Protein AF-A0A9P0VZK0-F1 (afdb_monomer_lite)

Organism: NCBI:txid45579

Structure (mmCIF, N/CA/C/O backbone):
data_AF-A0A9P0VZK0-F1
#
_entry.id   AF-A0A9P0VZK0-F1
#
loop_
_atom_site.group_PDB
_atom_site.id
_atom_site.type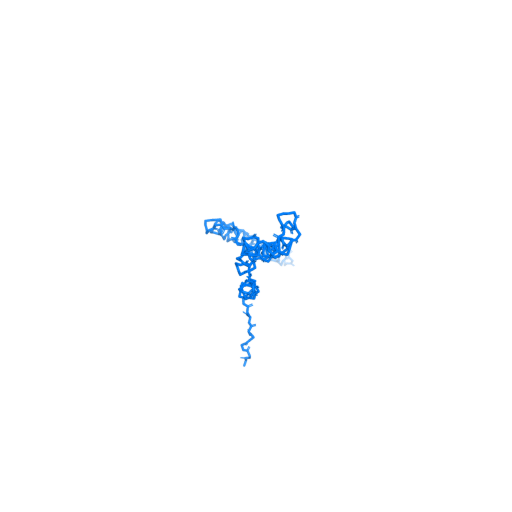_symbol
_atom_site.label_atom_id
_atom_site.label_alt_id
_atom_site.label_comp_id
_atom_site.label_asym_id
_atom_site.label_entity_id
_atom_site.label_seq_id
_atom_site.pdbx_PDB_ins_code
_atom_site.Cartn_x
_atom_site.Cartn_y
_atom_site.Cartn_z
_atom_site.occupancy
_atom_site.B_iso_or_equiv
_atom_site.auth_seq_id
_atom_site.auth_comp_id
_atom_site.auth_asym_id
_atom_site.auth_atom_id
_atom_site.pdbx_PDB_model_num
ATOM 1 N N . MET A 1 1 ? 5.976 -30.617 -16.252 1.00 39.31 1 MET A N 1
ATOM 2 C CA . MET A 1 1 ? 6.556 -29.297 -15.949 1.00 39.31 1 MET A CA 1
ATOM 3 C C . MET A 1 1 ? 5.623 -28.701 -14.932 1.00 39.31 1 MET A C 1
ATOM 5 O O . MET A 1 1 ? 4.494 -28.407 -15.293 1.00 39.31 1 MET A O 1
ATOM 9 N N . ASP A 1 2 ? 6.046 -28.714 -13.672 1.00 37.84 2 ASP A N 1
ATOM 10 C CA . ASP A 1 2 ? 5.246 -28.236 -12.552 1.00 37.84 2 ASP A CA 1
ATOM 11 C C . ASP A 1 2 ? 4.902 -26.764 -12.767 1.00 37.84 2 ASP A C 1
ATOM 13 O O . ASP A 1 2 ? 5.790 -25.923 -12.932 1.00 37.84 2 ASP A O 1
ATOM 17 N N . GLU A 1 3 ? 3.605 -26.471 -12.786 1.00 42.38 3 GLU A N 1
ATOM 18 C CA . GLU A 1 3 ? 3.086 -25.136 -12.535 1.00 42.38 3 GLU A CA 1
ATOM 19 C C . GLU A 1 3 ? 3.479 -24.796 -11.099 1.00 42.38 3 GLU A C 1
ATOM 21 O O . GLU A 1 3 ? 2.811 -25.164 -10.137 1.00 42.38 3 GLU A O 1
ATOM 26 N N . ALA A 1 4 ? 4.645 -24.172 -10.938 1.00 43.28 4 ALA A N 1
ATOM 27 C CA . ALA A 1 4 ? 4.990 -23.546 -9.682 1.00 43.28 4 ALA A CA 1
ATOM 28 C C . ALA A 1 4 ? 3.923 -22.480 -9.422 1.00 43.28 4 ALA A C 1
ATOM 30 O O . ALA A 1 4 ? 3.907 -21.453 -10.107 1.00 43.28 4 ALA A O 1
ATOM 31 N N . ASP A 1 5 ? 3.042 -22.767 -8.458 1.00 47.06 5 ASP A N 1
ATOM 32 C CA . ASP A 1 5 ? 2.137 -21.839 -7.784 1.00 47.06 5 ASP A CA 1
ATOM 33 C C . ASP A 1 5 ? 2.921 -20.586 -7.379 1.00 47.06 5 ASP A C 1
ATOM 35 O O . ASP A 1 5 ? 3.413 -20.425 -6.262 1.00 47.06 5 ASP A O 1
ATOM 39 N N . THR A 1 6 ? 3.071 -19.664 -8.320 1.00 49.31 6 THR A N 1
ATOM 40 C CA . THR A 1 6 ? 3.536 -18.314 -8.058 1.00 49.31 6 THR A CA 1
ATOM 41 C C . THR A 1 6 ? 2.298 -17.552 -7.632 1.00 49.31 6 THR A C 1
ATOM 43 O O . THR A 1 6 ? 1.724 -16.770 -8.387 1.00 49.31 6 THR A O 1
ATOM 46 N N . GLN A 1 7 ? 1.840 -17.832 -6.407 1.00 47.00 7 GLN A N 1
ATOM 47 C CA . GLN A 1 7 ? 0.872 -16.974 -5.741 1.00 47.00 7 GLN A CA 1
ATOM 48 C C . GLN A 1 7 ? 1.407 -15.546 -5.813 1.00 47.00 7 GLN A C 1
ATOM 50 O O . GLN A 1 7 ? 2.471 -15.231 -5.275 1.00 47.00 7 GLN A O 1
ATOM 55 N N . SER A 1 8 ? 0.688 -14.701 -6.553 1.00 57.19 8 SER A N 1
ATOM 56 C CA . SER A 1 8 ? 1.007 -13.286 -6.677 1.00 57.19 8 SER A CA 1
ATOM 57 C C . SER A 1 8 ? 1.178 -12.702 -5.268 1.00 57.19 8 SER A C 1
ATOM 59 O O . SER A 1 8 ? 0.350 -12.987 -4.401 1.00 57.19 8 SER A O 1
ATOM 61 N N . PRO A 1 9 ? 2.198 -11.867 -4.999 1.00 58.19 9 PRO A N 1
ATOM 62 C CA . PRO A 1 9 ? 2.400 -11.246 -3.683 1.00 58.19 9 PRO A CA 1
ATOM 63 C C . PRO A 1 9 ? 1.125 -10.591 -3.121 1.00 58.19 9 PRO A C 1
ATOM 65 O O . PRO A 1 9 ? 0.886 -10.588 -1.912 1.00 58.19 9 PRO A O 1
ATOM 68 N N . ILE A 1 10 ? 0.266 -10.118 -4.031 1.00 60.31 10 ILE A N 1
ATOM 69 C CA . ILE A 1 10 ? -1.035 -9.511 -3.757 1.00 60.31 10 ILE A CA 1
ATOM 70 C C . ILE A 1 10 ? -2.038 -10.527 -3.185 1.00 60.31 10 ILE A C 1
ATOM 72 O O . ILE A 1 10 ? -2.768 -10.184 -2.256 1.00 60.31 10 ILE A O 1
ATOM 76 N N . SER A 1 11 ? -2.080 -11.771 -3.682 1.00 60.75 11 SER A N 1
ATOM 77 C CA . SER A 1 11 ? -3.018 -12.788 -3.181 1.00 60.75 11 SER A CA 1
ATOM 78 C C . SER A 1 11 ? -2.669 -13.203 -1.751 1.00 60.75 11 SER A C 1
ATOM 80 O O . SER A 1 11 ? -3.536 -13.207 -0.884 1.00 60.75 11 SER A O 1
ATOM 82 N N . PHE A 1 12 ? -1.383 -13.407 -1.458 1.00 61.22 12 PHE A N 1
ATOM 83 C CA . PHE A 1 12 ? -0.920 -13.755 -0.110 1.00 61.22 12 PHE A CA 1
ATOM 84 C C . PHE A 1 12 ? -1.181 -12.651 0.931 1.00 61.22 12 PHE A C 1
ATOM 86 O O . PHE A 1 12 ? -1.524 -12.931 2.083 1.00 61.22 12 PHE A O 1
ATOM 93 N N . GLN A 1 13 ? -1.018 -11.380 0.551 1.00 64.56 13 GLN A N 1
ATOM 94 C CA . GLN A 1 13 ? -1.310 -10.248 1.437 1.00 64.56 13 GLN A CA 1
ATOM 95 C C . GLN A 1 13 ? -2.821 -10.020 1.595 1.00 64.56 13 GLN A C 1
ATOM 97 O O . GLN A 1 13 ? -3.268 -9.696 2.696 1.00 64.56 13 GLN A O 1
ATOM 102 N N . SER A 1 14 ? -3.613 -10.270 0.549 1.00 64.62 14 SER A N 1
ATOM 103 C CA . SER A 1 14 ? -5.081 -10.240 0.599 1.00 64.62 14 SER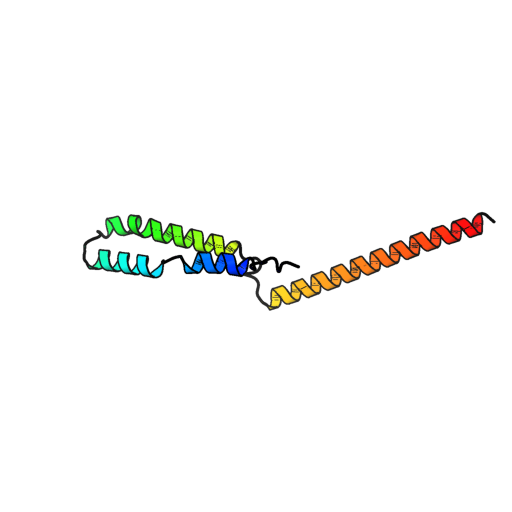 A CA 1
ATOM 104 C C . SER A 1 14 ? -5.646 -11.279 1.572 1.00 64.62 14 SER A C 1
ATOM 106 O O . SER A 1 14 ? -6.467 -10.933 2.422 1.00 64.62 14 SER A O 1
ATOM 108 N N . ASP A 1 15 ? -5.157 -12.519 1.531 1.00 69.56 15 ASP A N 1
ATOM 109 C CA . ASP A 1 15 ? -5.626 -13.590 2.423 1.00 69.56 15 ASP A CA 1
ATOM 110 C C . ASP A 1 15 ? -5.322 -13.277 3.897 1.00 69.56 15 ASP A C 1
ATOM 112 O O . ASP A 1 15 ? -6.131 -13.524 4.794 1.00 69.56 15 ASP A O 1
ATOM 116 N N . LYS A 1 16 ? -4.172 -12.653 4.175 1.00 68.19 16 LYS A N 1
ATOM 117 C CA . LYS A 1 16 ? -3.826 -12.191 5.528 1.00 68.19 16 LYS A CA 1
ATOM 118 C C . LYS A 1 16 ? -4.732 -11.067 6.024 1.00 68.19 16 LYS A C 1
ATOM 120 O O . LYS A 1 16 ? -5.043 -11.044 7.212 1.00 68.19 16 LYS A O 1
ATOM 125 N N . LEU A 1 17 ? -5.156 -10.166 5.139 1.00 67.56 17 LEU A N 1
ATOM 126 C CA . LEU A 1 17 ? -6.058 -9.061 5.470 1.00 67.56 17 LEU A CA 1
ATOM 127 C C . LEU A 1 17 ? -7.496 -9.538 5.703 1.00 67.56 17 LEU A C 1
ATOM 129 O O . LEU A 1 17 ? -8.148 -9.051 6.626 1.00 67.56 17 LEU A O 1
ATOM 133 N N . GLN A 1 18 ? -7.975 -10.514 4.924 1.00 68.25 18 GLN A N 1
ATOM 134 C CA . GLN A 1 18 ? -9.325 -11.079 5.069 1.00 68.25 18 GLN A CA 1
ATOM 135 C C . GLN A 1 18 ? -9.554 -11.742 6.434 1.00 68.25 18 GLN A C 1
ATOM 137 O O . GLN A 1 18 ? -10.671 -11.732 6.945 1.00 68.25 18 GLN A O 1
ATOM 142 N N . ASN A 1 19 ? -8.495 -12.263 7.055 1.00 70.00 19 ASN A N 1
ATOM 143 C CA . ASN A 1 19 ? -8.567 -12.918 8.361 1.00 70.00 19 ASN A CA 1
ATOM 144 C C . ASN A 1 19 ? -8.603 -11.943 9.555 1.00 70.00 19 ASN A C 1
ATOM 146 O O . ASN A 1 19 ? -8.735 -12.372 10.703 1.00 70.00 19 ASN A O 1
ATOM 150 N N . ILE A 1 20 ? -8.474 -10.630 9.331 1.00 72.50 20 ILE A N 1
ATOM 151 C CA . ILE A 1 20 ? -8.462 -9.649 10.420 1.00 72.50 20 ILE A CA 1
ATOM 152 C C . ILE A 1 20 ? -9.903 -9.230 10.744 1.00 72.50 20 ILE A C 1
ATOM 154 O O . ILE A 1 20 ? -10.471 -8.338 10.119 1.00 72.50 20 ILE A O 1
ATOM 158 N N . GLU A 1 21 ? -10.491 -9.846 11.775 1.00 79.88 21 GLU A N 1
ATOM 159 C CA . GLU A 1 21 ? -11.849 -9.543 12.270 1.00 79.88 21 GLU A CA 1
ATOM 160 C C . GLU A 1 21 ? -11.942 -8.201 13.039 1.00 79.88 21 GLU A C 1
ATOM 162 O O . GLU A 1 21 ? -12.357 -8.146 14.198 1.00 79.88 21 GLU A O 1
ATOM 167 N N . LEU A 1 22 ? -11.564 -7.087 12.408 1.00 84.19 22 LEU A N 1
ATOM 168 C CA . LEU A 1 22 ? -11.556 -5.764 13.048 1.00 84.19 22 LEU A CA 1
ATOM 169 C C . LEU A 1 22 ? -12.969 -5.279 13.419 1.00 84.19 22 LEU A C 1
ATOM 171 O O . LEU A 1 22 ? -13.195 -4.746 14.504 1.00 84.19 22 LEU A O 1
ATOM 175 N N . LEU A 1 23 ? -13.926 -5.471 12.506 1.00 82.50 23 LEU A N 1
ATOM 176 C CA . LEU A 1 23 ? -15.310 -5.016 12.667 1.00 82.50 23 LEU A CA 1
ATOM 177 C C . LEU A 1 23 ? -16.010 -5.712 13.834 1.00 82.50 23 LEU A C 1
ATOM 179 O O . LEU A 1 23 ? -16.695 -5.055 14.615 1.00 82.50 23 LEU A O 1
ATOM 183 N N . ARG A 1 24 ? -15.816 -7.028 13.976 1.00 84.62 24 ARG A N 1
ATOM 184 C CA . ARG A 1 24 ? -16.418 -7.798 15.070 1.00 84.62 24 ARG A CA 1
ATOM 185 C C . ARG A 1 24 ? -15.857 -7.362 16.421 1.00 84.62 24 ARG A C 1
ATOM 187 O O . ARG A 1 24 ? -16.630 -7.158 17.350 1.00 84.62 24 ARG A O 1
ATOM 194 N N . GLU A 1 25 ? -14.545 -7.170 16.535 1.00 85.94 25 GLU A N 1
ATOM 195 C CA . GLU A 1 25 ? -13.940 -6.669 17.775 1.00 85.94 25 GLU A CA 1
ATOM 196 C C . GLU A 1 25 ? -14.406 -5.261 18.137 1.00 85.94 25 GLU A C 1
ATOM 198 O O . GLU A 1 25 ? -14.688 -5.001 19.305 1.00 85.94 25 GLU A O 1
ATOM 203 N N . LEU A 1 26 ? -14.537 -4.370 17.152 1.00 87.00 26 LEU A N 1
ATOM 204 C CA . LEU A 1 26 ? -15.056 -3.026 17.387 1.00 87.00 26 LEU A CA 1
ATOM 205 C C . LEU A 1 26 ? -16.512 -3.064 17.871 1.00 87.00 26 LEU A C 1
ATOM 207 O O . LEU A 1 26 ? -16.856 -2.377 18.831 1.00 87.00 26 LEU A O 1
ATOM 211 N N . LEU A 1 27 ? -17.354 -3.889 17.243 1.00 86.19 27 LEU A N 1
ATOM 212 C CA . LEU A 1 27 ? -18.750 -4.077 17.648 1.00 86.19 27 LEU A CA 1
ATOM 213 C C . LEU A 1 27 ? -18.858 -4.663 19.056 1.00 86.19 27 LEU A C 1
ATOM 215 O O . LEU A 1 27 ? -19.643 -4.162 19.857 1.00 86.19 27 LEU A O 1
ATOM 219 N N . ASN A 1 28 ? -18.041 -5.665 19.382 1.00 88.19 28 ASN A N 1
ATOM 220 C CA . ASN A 1 28 ? -18.000 -6.254 20.719 1.00 88.19 28 ASN A CA 1
ATOM 221 C C . ASN A 1 28 ? -17.548 -5.233 21.769 1.00 88.19 28 ASN A C 1
ATOM 223 O O . ASN A 1 28 ? -18.134 -5.165 22.845 1.00 88.19 28 ASN A O 1
ATOM 227 N N . LEU A 1 29 ? -16.548 -4.407 21.453 1.00 88.44 29 LEU A N 1
ATOM 228 C CA . LEU A 1 29 ? -16.073 -3.360 22.354 1.00 88.44 29 LEU A CA 1
ATOM 229 C C . LEU A 1 29 ? -17.151 -2.29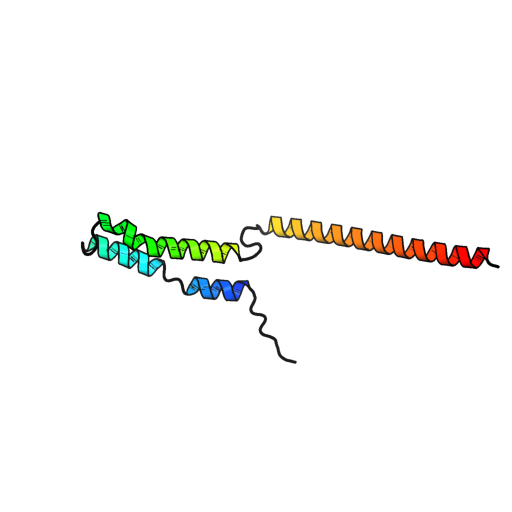8 22.614 1.00 88.44 29 LEU A C 1
ATOM 231 O O . LEU A 1 29 ? -17.349 -1.894 23.759 1.00 88.44 29 LEU A O 1
ATOM 235 N N . LEU A 1 30 ? -17.858 -1.862 21.569 1.00 88.00 30 LEU A N 1
ATOM 236 C CA . LEU A 1 30 ? -18.966 -0.912 21.691 1.00 88.00 30 LEU A CA 1
ATOM 237 C C . LEU A 1 30 ? -20.139 -1.509 22.473 1.00 88.00 30 LEU A C 1
ATOM 239 O O . LEU A 1 30 ? -20.707 -0.830 23.326 1.00 88.00 30 LEU A O 1
ATOM 243 N N . HIS A 1 31 ? -20.465 -2.777 22.225 1.00 89.69 31 HIS A N 1
ATOM 244 C CA . HIS A 1 31 ? -21.506 -3.489 22.955 1.00 89.69 31 HIS A CA 1
ATOM 245 C C . HIS A 1 31 ? -21.155 -3.631 24.442 1.00 89.69 31 HIS A C 1
ATOM 247 O O . HIS A 1 31 ? -21.981 -3.304 25.288 1.00 89.69 31 HIS A O 1
ATOM 253 N N . ASP A 1 32 ? -19.929 -4.047 24.774 1.00 87.75 32 ASP A N 1
ATOM 254 C CA . ASP A 1 32 ? -19.475 -4.203 26.163 1.00 87.75 32 ASP A CA 1
ATOM 255 C C . ASP A 1 32 ? -19.404 -2.854 26.906 1.00 87.75 32 ASP A C 1
ATOM 257 O O . ASP A 1 32 ? -19.630 -2.799 28.119 1.00 87.75 32 ASP A O 1
ATOM 261 N N . LEU A 1 33 ? -19.135 -1.756 26.190 1.00 87.44 33 LEU A N 1
ATOM 262 C CA . LEU A 1 33 ? -19.223 -0.399 26.732 1.00 87.44 33 LEU A CA 1
ATOM 263 C C . LEU A 1 33 ? -20.685 0.009 26.984 1.00 87.44 33 LEU A C 1
ATOM 265 O O . LEU A 1 33 ? -21.009 0.530 28.050 1.00 87.44 33 LEU A O 1
ATOM 269 N N . GLN A 1 34 ? -21.578 -0.257 26.026 1.00 88.31 34 GLN A N 1
ATOM 270 C CA . GLN A 1 34 ? -23.006 0.053 26.134 1.00 88.31 34 GLN A CA 1
ATOM 271 C C . GLN A 1 34 ? -23.692 -0.772 27.232 1.00 88.31 34 GLN A C 1
ATOM 273 O O . GLN A 1 34 ? -24.558 -0.258 27.938 1.00 88.31 34 GLN A O 1
ATOM 278 N N . SER A 1 35 ? -23.298 -2.034 27.406 1.00 88.88 35 SER A N 1
ATOM 279 C CA . SER A 1 35 ? -23.834 -2.927 28.435 1.00 88.88 35 SER A CA 1
ATOM 280 C C . SER A 1 35 ? -23.234 -2.676 29.825 1.00 88.88 35 SER A C 1
ATOM 282 O O . SER A 1 35 ? -23.569 -3.396 30.763 1.00 88.88 35 SER A O 1
ATOM 284 N N . GLY A 1 36 ? -22.316 -1.709 29.964 1.00 83.94 36 GLY A N 1
ATOM 285 C CA . GLY A 1 36 ? -21.642 -1.377 31.224 1.00 83.94 36 GLY A CA 1
ATOM 286 C C . GLY A 1 36 ? -20.656 -2.440 31.719 1.00 83.94 36 GLY A C 1
ATOM 287 O O . GLY A 1 36 ? -20.208 -2.372 32.861 1.00 83.94 36 GLY A O 1
ATOM 288 N N . LYS A 1 37 ? -20.318 -3.424 30.877 1.00 84.06 37 LYS A N 1
ATOM 289 C CA . LYS A 1 37 ? -19.362 -4.492 31.196 1.00 84.06 37 LYS A CA 1
ATOM 290 C C . LYS A 1 37 ? -17.928 -3.962 31.193 1.00 84.06 37 LYS A C 1
ATOM 292 O O . LYS A 1 37 ? -17.128 -4.375 32.025 1.00 84.06 37 LYS A O 1
ATOM 297 N N . ASN A 1 38 ? -17.643 -3.010 30.306 1.00 81.19 38 ASN A N 1
ATOM 298 C CA . ASN A 1 38 ? -16.415 -2.228 30.317 1.00 81.19 38 ASN A CA 1
ATOM 299 C C . ASN A 1 38 ? -16.696 -0.809 30.811 1.00 81.19 38 ASN A C 1
ATOM 301 O O . ASN A 1 38 ? -17.628 -0.141 30.364 1.00 81.19 38 ASN A O 1
ATOM 305 N N . SER A 1 39 ? -15.844 -0.326 31.710 1.00 81.62 39 SER A N 1
ATOM 306 C CA . SER A 1 39 ? -15.824 1.080 32.098 1.00 81.62 39 SER A CA 1
ATOM 307 C C . SER A 1 39 ? -15.291 1.934 30.950 1.00 81.62 39 SER A C 1
ATOM 309 O O . SER A 1 39 ? -14.366 1.539 30.240 1.00 81.62 39 SER A O 1
ATOM 311 N N . VAL A 1 40 ? -15.793 3.164 30.831 1.00 80.12 40 VAL A N 1
ATOM 312 C CA . VAL A 1 40 ? -15.248 4.177 29.910 1.00 80.12 40 VAL A CA 1
ATOM 313 C C . VAL A 1 40 ? -13.748 4.397 30.147 1.00 80.12 40 VAL A C 1
ATOM 315 O O . VAL A 1 40 ? -13.007 4.660 29.205 1.00 80.12 40 VAL A O 1
ATOM 318 N N . LYS A 1 41 ? -13.279 4.228 31.391 1.00 82.81 41 LYS A N 1
ATOM 319 C CA . LYS A 1 41 ? -11.854 4.343 31.743 1.00 82.81 41 LYS A CA 1
ATOM 320 C C . LYS A 1 41 ? -10.997 3.216 31.161 1.00 82.81 41 LYS A C 1
ATOM 322 O O . LYS A 1 41 ? -9.833 3.446 30.864 1.00 82.81 41 LYS A O 1
ATOM 327 N N . ASP A 1 42 ? -11.578 2.035 30.963 1.00 81.00 42 ASP A N 1
ATOM 328 C CA . ASP A 1 42 ? -10.881 0.855 30.440 1.00 81.00 42 ASP A CA 1
ATOM 329 C C . ASP A 1 42 ? -11.036 0.707 28.923 1.00 81.00 42 ASP A C 1
ATOM 331 O O . ASP A 1 42 ? -10.424 -0.174 28.317 1.00 81.00 42 ASP A O 1
ATOM 335 N N . PHE A 1 43 ? -11.831 1.570 28.284 1.00 84.44 43 PHE A N 1
ATOM 336 C CA . PHE A 1 43 ? -12.055 1.542 26.842 1.00 84.44 43 PHE A CA 1
ATOM 337 C C . PHE A 1 43 ? -10.743 1.639 26.055 1.00 84.44 43 PHE A C 1
ATOM 339 O O . PHE A 1 43 ? -10.538 0.877 25.114 1.00 84.44 43 PHE A O 1
ATOM 346 N N . ASP A 1 44 ? -9.832 2.528 26.463 1.00 83.44 44 ASP A N 1
ATOM 347 C CA . ASP A 1 44 ? -8.566 2.741 25.752 1.00 83.44 44 ASP A CA 1
ATOM 348 C C . ASP A 1 44 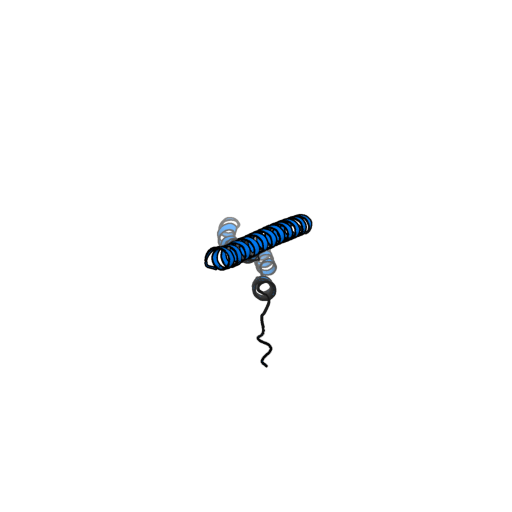? -7.654 1.498 25.803 1.00 83.44 44 ASP A C 1
ATOM 350 O O . ASP A 1 44 ? -7.020 1.146 24.801 1.00 83.44 44 ASP A O 1
ATOM 354 N N . ASN A 1 45 ? -7.678 0.764 26.924 1.00 84.62 45 ASN A N 1
ATOM 355 C CA . ASN A 1 45 ? -6.954 -0.500 27.087 1.00 84.62 45 ASN A CA 1
ATOM 356 C C . ASN A 1 45 ? -7.481 -1.566 26.117 1.00 84.62 45 ASN A C 1
ATOM 358 O O . ASN A 1 45 ? -6.707 -2.206 25.403 1.00 84.62 45 ASN A O 1
ATOM 362 N N . HIS A 1 46 ? -8.804 -1.713 26.026 1.00 81.31 46 HIS A N 1
ATOM 363 C CA . HIS A 1 46 ? -9.433 -2.687 25.132 1.00 81.31 46 HIS A CA 1
ATOM 364 C C . HIS A 1 46 ? -9.335 -2.278 23.650 1.00 81.31 46 HIS A C 1
ATOM 366 O O . HIS A 1 46 ? -9.181 -3.131 22.774 1.00 81.31 46 HIS A O 1
ATOM 372 N N . ALA A 1 47 ? -9.316 -0.975 23.356 1.00 87.19 47 ALA A N 1
ATOM 373 C CA . ALA A 1 47 ? -9.048 -0.439 22.021 1.00 87.19 47 ALA A CA 1
ATOM 374 C C . ALA A 1 47 ? -7.579 -0.619 21.581 1.00 87.19 47 ALA A C 1
ATOM 376 O O . ALA A 1 47 ? -7.266 -0.481 20.395 1.00 87.19 47 ALA A O 1
ATOM 377 N N . GLY A 1 48 ? -6.664 -0.946 22.503 1.00 87.62 48 GLY A N 1
ATOM 378 C CA . GLY A 1 48 ? -5.258 -1.233 22.206 1.00 87.62 48 GLY A CA 1
ATOM 379 C C . GLY A 1 48 ? -5.075 -2.365 21.189 1.00 87.62 48 GLY A C 1
ATOM 380 O O . GLY A 1 48 ? -4.325 -2.204 20.226 1.00 87.62 48 GLY A O 1
ATOM 381 N N . SER A 1 49 ? -5.825 -3.464 21.336 1.00 85.62 49 SER A N 1
ATOM 382 C CA . SER A 1 49 ? -5.812 -4.595 20.387 1.00 85.62 49 SER A CA 1
ATOM 383 C C . SER A 1 49 ? -6.228 -4.161 18.974 1.00 85.62 49 SER A C 1
ATOM 385 O O . SER A 1 49 ? -5.550 -4.459 17.988 1.00 85.62 49 SER A O 1
ATOM 387 N N . ILE A 1 50 ? -7.295 -3.362 18.879 1.00 88.62 50 ILE A N 1
ATOM 388 C CA . ILE A 1 50 ? -7.816 -2.829 17.611 1.00 88.62 50 ILE A CA 1
ATOM 389 C C . ILE A 1 50 ? -6.772 -1.922 16.944 1.00 88.62 50 ILE A C 1
ATOM 391 O O . ILE A 1 50 ? -6.522 -2.038 15.742 1.00 88.62 50 ILE A O 1
ATOM 395 N N . ARG A 1 51 ? -6.105 -1.052 17.717 1.00 89.88 51 ARG A N 1
ATOM 396 C CA . ARG A 1 51 ? -5.009 -0.197 17.221 1.00 89.88 51 ARG A CA 1
ATOM 397 C C . ARG A 1 51 ? -3.826 -1.013 16.704 1.00 89.88 51 ARG A C 1
ATOM 399 O O . ARG A 1 51 ? -3.265 -0.667 15.660 1.00 89.88 51 ARG A O 1
ATOM 406 N N . LEU A 1 52 ? -3.462 -2.091 17.398 1.00 89.12 52 LEU A N 1
ATOM 407 C CA . LEU A 1 52 ? -2.395 -2.990 16.964 1.00 89.12 52 LEU A CA 1
ATOM 408 C C . LEU A 1 52 ? -2.744 -3.626 15.612 1.00 89.12 52 LEU A C 1
ATOM 410 O O . LEU A 1 52 ? -1.963 -3.517 14.670 1.00 89.12 52 LEU A O 1
ATOM 414 N N . LYS A 1 53 ? -3.952 -4.184 15.478 1.00 86.69 53 LYS A N 1
ATOM 415 C CA . LYS A 1 53 ? -4.431 -4.787 14.224 1.00 86.69 53 LYS A CA 1
ATOM 416 C C . LYS A 1 53 ? -4.499 -3.785 13.075 1.00 86.69 53 LYS A C 1
ATOM 418 O O . LYS A 1 53 ? -4.060 -4.101 11.974 1.00 86.69 53 LYS A O 1
ATOM 423 N N . LEU A 1 54 ? -4.970 -2.562 13.325 1.00 88.19 54 LEU A N 1
ATOM 424 C CA . LEU A 1 54 ? -4.944 -1.478 12.335 1.00 88.19 54 LEU A CA 1
ATOM 425 C C . LEU A 1 54 ? -3.520 -1.141 11.883 1.00 88.19 54 LEU A C 1
ATOM 427 O O . LEU A 1 54 ? -3.288 -0.895 10.700 1.00 88.19 54 LEU A O 1
ATOM 431 N N . SER A 1 55 ? -2.566 -1.138 12.811 1.00 88.62 55 SER A N 1
ATOM 432 C CA . SER A 1 55 ? -1.155 -0.898 12.495 1.00 88.62 55 SER A CA 1
ATOM 433 C C . SER A 1 55 ? -0.577 -2.037 11.653 1.00 88.62 55 SER A C 1
ATOM 435 O O . SER A 1 55 ? 0.117 -1.779 10.671 1.00 88.62 55 SER A O 1
ATOM 437 N N . THR A 1 56 ? -0.929 -3.288 11.965 1.00 87.06 56 THR A N 1
ATOM 438 C CA . THR A 1 56 ? -0.566 -4.463 11.161 1.00 87.06 56 THR A CA 1
ATOM 439 C C . THR A 1 56 ? -1.166 -4.406 9.756 1.00 87.06 56 THR A C 1
ATOM 441 O O . THR A 1 56 ? -0.438 -4.641 8.796 1.00 87.06 56 THR A O 1
ATOM 444 N N . ILE A 1 57 ? -2.444 -4.031 9.612 1.00 86.12 57 ILE A N 1
ATOM 445 C CA . ILE A 1 57 ? -3.094 -3.835 8.304 1.00 86.12 57 ILE A CA 1
ATOM 446 C C . ILE A 1 57 ? -2.342 -2.783 7.491 1.00 86.12 57 ILE A C 1
ATOM 448 O O . ILE A 1 57 ? -1.985 -3.032 6.343 1.00 86.12 57 ILE A O 1
ATOM 452 N N . LYS A 1 58 ? -2.061 -1.615 8.083 1.00 85.00 58 LYS A N 1
ATOM 453 C CA . LYS A 1 58 ? -1.316 -0.546 7.401 1.00 85.00 58 LYS A CA 1
ATOM 454 C C . LYS A 1 58 ? 0.059 -1.019 6.941 1.00 85.00 58 LYS A C 1
ATOM 456 O O . LYS A 1 58 ? 0.451 -0.722 5.817 1.00 85.00 58 LYS A O 1
ATOM 461 N N . LEU A 1 59 ? 0.766 -1.772 7.783 1.00 85.88 59 LEU A N 1
ATOM 462 C CA . LEU A 1 59 ? 2.064 -2.340 7.432 1.00 85.88 59 LEU A CA 1
ATOM 463 C C . LEU A 1 59 ? 1.945 -3.334 6.268 1.00 85.88 59 LEU A C 1
ATOM 465 O O . LEU A 1 59 ? 2.704 -3.233 5.311 1.00 85.88 59 LEU A O 1
ATOM 469 N N . GLN A 1 60 ? 0.979 -4.252 6.311 1.00 83.69 60 GLN A N 1
ATOM 470 C CA . GLN A 1 60 ? 0.749 -5.223 5.235 1.00 83.69 60 GLN A CA 1
ATOM 471 C C . GLN A 1 60 ? 0.376 -4.542 3.916 1.00 83.69 60 GLN A C 1
ATOM 473 O O . GLN A 1 60 ? 0.936 -4.883 2.880 1.00 83.69 60 GLN A O 1
ATOM 478 N N . LEU A 1 61 ? -0.498 -3.533 3.956 1.00 81.88 61 LEU A N 1
ATOM 479 C CA . LEU A 1 61 ? -0.844 -2.739 2.779 1.00 81.88 61 LEU A CA 1
ATOM 480 C C . LEU A 1 61 ? 0.378 -1.998 2.229 1.00 81.88 61 LEU A C 1
ATOM 482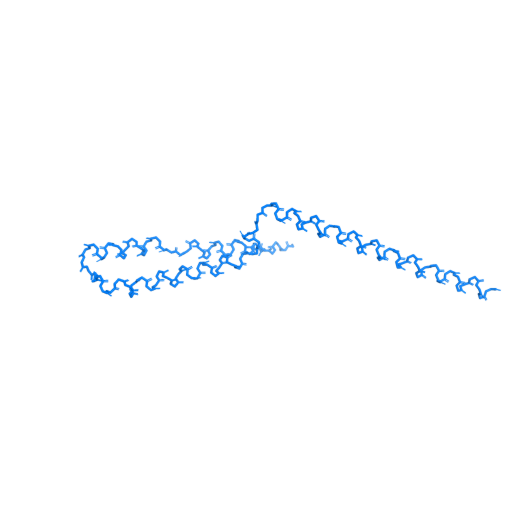 O O . LEU A 1 61 ? 0.574 -1.976 1.024 1.00 81.88 61 LEU A O 1
ATOM 486 N N . SER A 1 62 ? 1.242 -1.451 3.090 1.00 81.12 62 SER A N 1
ATOM 487 C CA . SER A 1 62 ? 2.458 -0.750 2.646 1.00 81.12 62 SER A CA 1
ATOM 488 C C . SER A 1 62 ? 3.474 -1.647 1.930 1.00 81.12 62 SER A C 1
ATOM 490 O O . SER A 1 62 ? 4.306 -1.146 1.181 1.00 81.12 62 SER A O 1
ATOM 492 N N . GLN A 1 63 ? 3.405 -2.963 2.151 1.00 81.38 63 GLN A N 1
ATOM 493 C CA . GLN A 1 63 ? 4.247 -3.946 1.471 1.00 81.38 63 GLN A CA 1
ATOM 494 C C . GLN A 1 63 ? 3.701 -4.346 0.094 1.00 81.38 63 GLN A C 1
ATOM 496 O O . GLN A 1 63 ? 4.404 -5.034 -0.644 1.00 81.38 63 GLN A O 1
ATOM 501 N N . ILE A 1 64 ? 2.469 -3.954 -0.252 1.00 81.31 64 ILE A N 1
ATOM 502 C CA . ILE A 1 64 ? 1.938 -4.139 -1.602 1.00 81.31 64 ILE A CA 1
ATOM 503 C C . ILE A 1 64 ? 2.591 -3.080 -2.483 1.00 81.31 64 ILE A C 1
ATOM 505 O O . ILE A 1 64 ? 2.297 -1.883 -2.391 1.00 81.31 64 ILE A O 1
ATOM 509 N N . GLU A 1 65 ? 3.500 -3.531 -3.341 1.00 76.19 65 GLU A N 1
ATOM 510 C CA . GLU A 1 65 ? 4.191 -2.658 -4.277 1.00 76.19 65 GLU A CA 1
ATOM 511 C C . GLU A 1 65 ? 3.172 -1.906 -5.142 1.00 76.19 65 GLU A C 1
ATOM 513 O O . GLU A 1 65 ? 2.190 -2.468 -5.637 1.00 76.19 65 GLU A O 1
ATOM 518 N N . ASN A 1 66 ? 3.396 -0.604 -5.302 1.00 74.94 66 ASN A N 1
ATOM 519 C CA . ASN A 1 66 ? 2.571 0.267 -6.132 1.00 74.94 66 ASN A CA 1
ATOM 520 C C . ASN A 1 66 ? 1.101 0.406 -5.687 1.00 74.94 66 ASN A C 1
ATOM 522 O O . ASN A 1 66 ? 0.294 0.907 -6.471 1.00 74.94 66 ASN A O 1
ATOM 526 N N . ILE A 1 67 ? 0.724 0.022 -4.458 1.00 77.56 67 ILE A N 1
ATOM 527 C CA . ILE A 1 67 ? -0.664 0.173 -3.966 1.00 77.56 67 ILE A CA 1
ATOM 528 C C . ILE A 1 67 ? -1.130 1.632 -3.906 1.00 77.56 67 I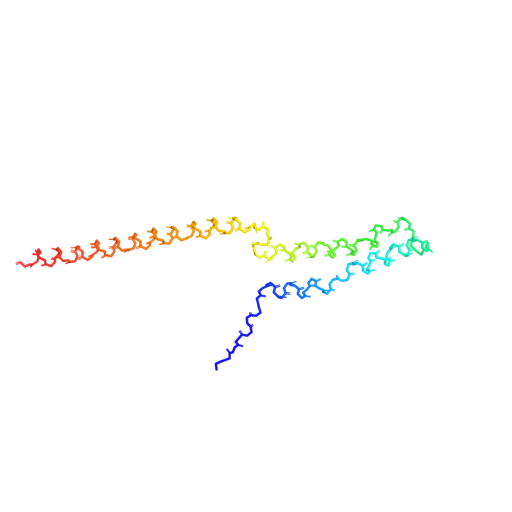LE A C 1
ATOM 530 O O . ILE A 1 67 ? -2.310 1.921 -4.076 1.00 77.56 67 ILE A O 1
ATOM 534 N N . ASN A 1 68 ? -0.188 2.550 -3.691 1.00 77.12 68 ASN A N 1
ATOM 535 C CA . ASN A 1 68 ? -0.450 3.985 -3.603 1.00 77.12 68 ASN A CA 1
ATOM 536 C C . ASN A 1 68 ? -0.231 4.711 -4.937 1.00 77.12 68 ASN A C 1
ATOM 538 O O . ASN A 1 68 ? -0.390 5.929 -4.991 1.00 77.12 68 ASN A O 1
ATOM 542 N N . GLN A 1 69 ? 0.178 4.001 -5.992 1.00 81.50 69 GLN A N 1
ATOM 543 C CA . GLN A 1 69 ? 0.377 4.612 -7.300 1.00 81.50 69 GLN A CA 1
ATOM 544 C C . GLN A 1 69 ? -0.943 4.651 -8.071 1.00 81.50 69 GLN A C 1
ATOM 546 O O . GLN A 1 69 ? -1.640 3.638 -8.175 1.00 81.50 69 GLN A O 1
ATOM 551 N N . SER A 1 70 ? -1.267 5.805 -8.654 1.00 86.62 70 SER A N 1
ATOM 552 C CA . SER A 1 70 ? -2.374 5.900 -9.607 1.00 86.62 70 SER A CA 1
ATOM 553 C C . SER A 1 70 ? -2.031 5.190 -10.922 1.00 86.62 70 SER A C 1
ATOM 555 O O . SER A 1 70 ? -0.863 4.952 -11.241 1.00 86.62 70 SER A O 1
ATOM 557 N N . LEU A 1 71 ? -3.057 4.875 -11.719 1.00 85.81 71 LEU A N 1
ATOM 558 C CA . LEU A 1 71 ? -2.863 4.294 -13.051 1.00 85.81 71 LEU A CA 1
ATOM 559 C C . LEU A 1 71 ? -1.997 5.207 -13.936 1.00 85.81 71 LEU A C 1
ATOM 561 O O . LEU A 1 71 ? -1.050 4.745 -14.563 1.00 85.81 71 LEU A O 1
ATOM 565 N N . GLU A 1 72 ? -2.261 6.514 -13.902 1.00 89.94 72 GLU A N 1
ATOM 566 C CA . GLU A 1 72 ? -1.509 7.530 -14.649 1.00 89.94 72 GLU A CA 1
ATOM 567 C C . GLU A 1 72 ? -0.025 7.567 -14.252 1.00 89.94 72 GLU A C 1
ATOM 569 O O . GLU A 1 72 ? 0.853 7.675 -15.109 1.00 89.94 72 GLU A O 1
ATOM 574 N N . GLN A 1 73 ? 0.275 7.444 -12.954 1.00 87.88 73 GLN A N 1
ATOM 575 C CA . GLN A 1 73 ? 1.654 7.392 -12.460 1.00 87.88 73 GLN A CA 1
ATOM 576 C C . GLN A 1 73 ? 2.385 6.151 -12.979 1.00 87.88 73 GLN A C 1
ATOM 578 O O . GLN A 1 73 ? 3.534 6.260 -13.410 1.00 87.88 73 GLN A O 1
ATOM 583 N N . ARG A 1 74 ? 1.706 4.997 -13.009 1.00 87.06 74 ARG A N 1
ATOM 584 C CA . ARG A 1 74 ? 2.264 3.762 -13.578 1.00 87.06 74 ARG A CA 1
ATOM 585 C C . ARG A 1 74 ? 2.514 3.887 -15.074 1.00 87.06 74 ARG A C 1
ATOM 587 O O . ARG A 1 74 ? 3.576 3.495 -15.543 1.00 87.06 74 ARG A O 1
ATOM 594 N N . GLU A 1 75 ? 1.577 4.457 -15.826 1.00 91.88 75 GLU A N 1
ATOM 595 C CA . GLU A 1 75 ? 1.754 4.680 -17.265 1.00 91.88 75 GLU A CA 1
ATOM 596 C C . GLU A 1 75 ? 2.946 5.596 -17.564 1.00 91.88 75 GLU A C 1
ATOM 598 O O . GLU A 1 75 ? 3.721 5.336 -18.489 1.00 91.88 75 GLU A O 1
ATOM 603 N N . LEU A 1 76 ? 3.121 6.657 -16.772 1.00 93.25 76 LEU A N 1
ATOM 604 C CA . LEU A 1 76 ? 4.267 7.553 -16.895 1.00 93.25 76 LEU A CA 1
ATOM 605 C C . LEU A 1 76 ? 5.586 6.826 -16.596 1.00 93.25 76 LEU A C 1
ATOM 607 O O . LEU A 1 76 ? 6.576 7.017 -17.306 1.00 93.25 76 LEU A O 1
ATOM 611 N N . GLU A 1 77 ? 5.601 5.987 -15.562 1.00 91.25 77 GLU A N 1
ATOM 612 C CA . GLU A 1 77 ? 6.769 5.196 -15.184 1.00 91.25 77 GLU A CA 1
ATOM 613 C C . GLU A 1 77 ? 7.138 4.167 -16.261 1.00 91.25 77 GLU A C 1
ATOM 615 O O . GLU A 1 77 ? 8.307 4.083 -16.644 1.00 91.25 77 GLU A O 1
ATOM 620 N N . ILE A 1 78 ? 6.146 3.476 -16.833 1.00 93.81 78 ILE A N 1
ATOM 621 C CA . ILE A 1 78 ? 6.335 2.559 -17.966 1.00 93.81 78 ILE A CA 1
ATOM 622 C C . ILE A 1 78 ? 6.977 3.296 -19.142 1.00 93.81 78 ILE A C 1
ATOM 624 O O . ILE A 1 78 ? 8.037 2.882 -19.611 1.00 93.81 78 ILE A O 1
ATOM 628 N N . LYS A 1 79 ? 6.416 4.436 -19.565 1.00 95.81 79 LYS A N 1
ATOM 629 C CA . LYS A 1 79 ? 6.973 5.227 -20.678 1.00 95.81 79 LYS A CA 1
ATOM 630 C C . LYS A 1 79 ? 8.417 5.659 -20.415 1.00 95.81 79 LYS A C 1
ATOM 632 O O . LYS A 1 79 ? 9.265 5.592 -21.304 1.00 95.81 79 LYS A O 1
ATOM 637 N N . LYS A 1 80 ? 8.725 6.071 -19.182 1.00 96.06 80 LYS A N 1
ATOM 638 C CA . LYS A 1 80 ? 10.086 6.450 -18.777 1.00 96.06 80 LYS A CA 1
ATOM 639 C C . LYS A 1 80 ? 11.052 5.263 -18.843 1.00 96.06 80 LYS A C 1
ATOM 641 O O . LYS A 1 80 ? 12.197 5.423 -19.273 1.00 96.06 80 LYS A O 1
ATOM 646 N N . LEU A 1 81 ? 10.615 4.080 -18.413 1.00 95.75 81 LEU A N 1
ATOM 647 C CA . LEU A 1 81 ? 11.406 2.850 -18.483 1.00 95.75 81 LEU A CA 1
ATOM 648 C C . LEU A 1 81 ? 11.642 2.412 -19.931 1.00 95.75 81 LEU A C 1
ATOM 650 O O . LEU A 1 81 ? 12.775 2.078 -20.281 1.00 95.75 81 LEU A O 1
ATOM 654 N N . GLU A 1 82 ? 10.620 2.474 -20.782 1.00 97.06 82 GLU A N 1
ATOM 655 C CA . GLU A 1 82 ? 10.727 2.181 -22.215 1.00 97.06 82 GLU A CA 1
ATOM 656 C C . GLU A 1 82 ? 11.745 3.094 -22.901 1.00 97.06 82 GLU A C 1
ATOM 658 O O . GLU A 1 82 ? 12.639 2.620 -23.608 1.00 97.06 82 GLU A O 1
ATOM 663 N N . GLU A 1 83 ? 11.674 4.399 -22.643 1.00 97.19 83 GLU A N 1
ATOM 664 C CA . GLU A 1 83 ? 12.601 5.365 -23.225 1.00 97.19 83 GLU A CA 1
ATOM 665 C C . GLU A 1 83 ? 14.040 5.155 -22.727 1.00 97.19 83 GLU A C 1
ATOM 667 O O . GLU A 1 83 ? 14.994 5.234 -23.506 1.00 97.19 83 GLU A O 1
ATOM 672 N N . ASN A 1 84 ? 14.221 4.842 -21.441 1.00 96.25 84 ASN A N 1
ATOM 673 C CA . ASN A 1 84 ? 15.533 4.503 -20.890 1.00 96.25 84 ASN A CA 1
ATOM 674 C C . ASN A 1 84 ? 16.101 3.222 -21.507 1.00 96.25 84 ASN A C 1
ATOM 676 O O . ASN A 1 84 ? 17.286 3.176 -21.843 1.00 96.25 84 ASN A O 1
ATOM 680 N N . ASN A 1 85 ? 15.277 2.189 -21.678 1.00 96.94 85 ASN A N 1
ATOM 681 C CA . ASN A 1 85 ? 15.694 0.949 -22.324 1.00 96.94 85 ASN A CA 1
ATOM 682 C C . ASN A 1 85 ? 16.077 1.193 -23.782 1.00 96.94 85 ASN A C 1
ATOM 684 O O . ASN A 1 85 ? 17.134 0.733 -24.212 1.00 96.94 85 ASN A O 1
ATOM 688 N N . LYS A 1 86 ? 15.287 1.981 -24.517 1.00 96.69 86 LYS A N 1
ATOM 689 C CA . LYS A 1 86 ? 15.611 2.377 -25.890 1.00 96.69 86 LYS A CA 1
ATOM 690 C C . LYS A 1 86 ? 16.971 3.076 -25.964 1.00 96.69 86 LYS A C 1
ATOM 692 O O . LYS A 1 86 ? 17.825 2.646 -26.737 1.00 96.69 86 LYS A O 1
ATOM 697 N N . ARG A 1 87 ? 17.215 4.065 -25.097 1.00 95.69 87 ARG A N 1
ATOM 698 C CA . ARG A 1 87 ? 18.503 4.777 -25.011 1.00 95.69 87 ARG A CA 1
ATOM 699 C C . ARG A 1 87 ? 19.674 3.841 -24.709 1.00 95.69 87 ARG A C 1
ATOM 701 O O . ARG A 1 87 ? 20.709 3.920 -25.365 1.00 95.69 87 ARG A O 1
ATOM 708 N N . LYS A 1 88 ? 19.513 2.922 -23.750 1.00 95.38 88 LYS A N 1
ATOM 709 C CA . LYS A 1 88 ? 20.544 1.920 -23.423 1.00 95.38 88 LYS A CA 1
ATOM 710 C C . LYS A 1 88 ? 20.839 1.001 -24.608 1.00 95.38 88 LYS A C 1
ATOM 712 O O . LYS A 1 88 ? 22.000 0.733 -24.894 1.00 95.38 88 LYS A O 1
ATOM 717 N N . VAL A 1 89 ? 19.807 0.542 -25.314 1.00 95.88 89 VAL A N 1
ATOM 718 C CA . VAL A 1 89 ? 19.963 -0.308 -26.503 1.00 95.88 89 VAL A CA 1
ATOM 719 C C . VAL A 1 89 ? 20.682 0.439 -27.626 1.00 95.88 89 VAL A C 1
ATOM 721 O O . VAL A 1 89 ? 21.577 -0.127 -28.250 1.00 95.88 89 VAL A O 1
ATOM 724 N N . GLU A 1 90 ? 20.325 1.695 -27.886 1.00 95.12 90 GLU A N 1
ATOM 725 C CA . GLU A 1 90 ? 20.995 2.532 -28.889 1.00 95.12 90 GLU A CA 1
ATOM 726 C C . GLU A 1 90 ? 22.468 2.761 -28.543 1.00 95.12 90 GLU A C 1
ATOM 728 O O . GLU A 1 90 ? 23.330 2.580 -29.401 1.00 95.12 90 GLU A O 1
ATOM 733 N N . PHE A 1 91 ? 22.771 3.055 -27.277 1.00 94.56 91 PHE A N 1
ATOM 734 C CA . PHE A 1 91 ? 24.143 3.184 -26.792 1.00 94.56 91 PHE A CA 1
ATOM 735 C C . PHE A 1 91 ? 24.956 1.898 -26.992 1.00 94.56 91 PHE A C 1
ATOM 737 O O . PHE A 1 91 ? 26.048 1.940 -27.555 1.00 94.56 91 PHE A O 1
ATOM 744 N N . LEU A 1 92 ? 24.410 0.741 -26.602 1.00 94.19 92 LEU A N 1
ATOM 745 C CA . LEU A 1 92 ? 25.080 -0.553 -26.776 1.00 94.19 92 LEU A CA 1
ATOM 746 C C . LEU A 1 92 ? 25.297 -0.902 -28.254 1.00 94.19 92 LEU A C 1
ATOM 748 O O . LEU A 1 92 ? 26.343 -1.444 -28.612 1.00 94.19 92 LEU A O 1
ATOM 752 N N . LYS A 1 93 ? 24.342 -0.569 -29.131 1.00 92.31 93 LYS A N 1
ATOM 753 C CA . LYS A 1 93 ? 24.510 -0.713 -30.585 1.00 92.31 93 LYS A CA 1
ATOM 754 C C . LYS A 1 93 ? 25.616 0.199 -31.113 1.00 92.31 93 LYS A C 1
ATOM 756 O O . LYS A 1 93 ? 26.428 -0.254 -31.913 1.00 92.31 93 LYS A O 1
ATOM 761 N N . GLY A 1 94 ? 25.663 1.448 -30.651 1.00 89.94 94 GLY A N 1
ATOM 762 C CA . GLY A 1 94 ? 26.721 2.400 -30.989 1.00 89.94 94 GLY A CA 1
ATOM 763 C C . GLY A 1 94 ? 28.103 1.888 -30.585 1.00 89.94 94 GLY A C 1
ATOM 764 O O . GLY A 1 94 ? 29.001 1.852 -31.420 1.00 89.94 94 GLY A O 1
ATOM 765 N N . LEU A 1 95 ? 28.243 1.397 -29.350 1.00 89.56 95 LEU A N 1
ATOM 766 C CA . LEU A 1 95 ? 29.484 0.783 -28.869 1.00 89.56 95 LEU A CA 1
ATOM 767 C C . LEU A 1 95 ? 29.900 -0.426 -29.707 1.00 89.56 95 LEU A C 1
ATOM 769 O O . LEU A 1 95 ? 31.047 -0.497 -30.133 1.00 89.56 95 LEU A O 1
ATOM 773 N N . LYS A 1 96 ? 28.972 -1.345 -29.998 1.00 86.94 96 LYS A N 1
ATOM 774 C CA . LYS A 1 96 ? 29.254 -2.523 -30.834 1.00 86.94 96 LYS A CA 1
ATOM 775 C C . LYS A 1 96 ? 29.743 -2.141 -32.235 1.00 86.94 96 LYS A C 1
ATOM 777 O O . LYS A 1 96 ? 30.592 -2.821 -32.807 1.00 86.94 96 LYS A O 1
ATOM 782 N N . ASN A 1 97 ? 29.176 -1.085 -32.812 1.00 82.75 97 ASN A N 1
ATOM 783 C CA . ASN A 1 97 ? 29.575 -0.609 -34.133 1.00 82.75 97 ASN A CA 1
ATOM 784 C C . ASN A 1 97 ? 30.944 0.082 -34.098 1.00 82.75 97 ASN A C 1
ATOM 786 O O . ASN A 1 97 ? 31.703 -0.057 -35.051 1.00 82.75 97 ASN A O 1
ATOM 790 N N . PHE A 1 98 ? 31.259 0.788 -33.010 1.00 82.12 98 PHE A N 1
ATOM 791 C CA . PHE A 1 98 ? 32.564 1.408 -32.794 1.00 82.12 98 PHE A CA 1
ATOM 792 C C . PHE A 1 98 ? 33.673 0.356 -32.660 1.00 82.12 98 PHE A C 1
ATOM 794 O O . PHE A 1 98 ? 34.640 0.401 -33.410 1.00 82.12 98 PHE A O 1
ATOM 801 N N . THR A 1 99 ? 33.488 -0.656 -31.806 1.00 77.94 99 THR A N 1
ATOM 802 C CA . THR A 1 99 ? 34.478 -1.737 -31.641 1.00 77.94 99 THR A CA 1
ATOM 803 C C . THR A 1 99 ? 34.715 -2.506 -32.940 1.00 77.94 99 THR A C 1
ATOM 805 O O . THR A 1 99 ? 35.851 -2.799 -33.283 1.00 77.94 99 THR A O 1
ATOM 808 N N . ARG A 1 100 ? 33.655 -2.759 -33.720 1.00 74.56 100 ARG A N 1
ATOM 809 C CA . ARG A 1 100 ? 33.773 -3.420 -35.028 1.00 74.56 100 ARG A CA 1
ATOM 810 C C . ARG A 1 100 ? 34.511 -2.564 -36.070 1.00 74.56 100 ARG A C 1
ATOM 812 O O . ARG A 1 100 ? 35.116 -3.114 -36.982 1.00 74.56 100 ARG A O 1
ATOM 819 N N . TYR A 1 101 ? 34.421 -1.236 -35.988 1.00 71.62 101 TYR A N 1
ATOM 820 C CA . TYR A 1 101 ? 35.150 -0.339 -36.888 1.00 71.62 101 TYR A CA 1
ATOM 821 C C . TYR A 1 101 ? 36.651 -0.326 -36.575 1.00 71.62 101 TYR A C 1
ATOM 823 O O . TYR A 1 101 ? 37.454 -0.368 -37.505 1.00 71.62 101 TYR A O 1
ATOM 831 N N . ASP A 1 102 ? 37.018 -0.312 -35.292 1.00 67.75 102 ASP A N 1
ATOM 832 C CA . ASP A 1 102 ? 38.421 -0.364 -34.868 1.00 67.75 102 ASP A CA 1
ATOM 833 C C . ASP A 1 102 ? 39.082 -1.699 -35.258 1.00 67.75 102 ASP A C 1
ATOM 835 O O . ASP A 1 102 ? 40.170 -1.686 -35.823 1.00 67.75 102 ASP A O 1
ATOM 839 N N . GLU A 1 103 ? 38.384 -2.832 -35.102 1.00 68.50 103 GLU A N 1
ATOM 840 C CA . GLU A 1 103 ? 38.866 -4.155 -35.545 1.00 68.50 103 GLU A CA 1
ATOM 841 C C . GLU A 1 103 ? 39.187 -4.201 -37.054 1.00 68.50 103 GLU A C 1
ATOM 843 O O . GLU A 1 103 ? 40.242 -4.686 -37.454 1.00 68.50 103 GLU A O 1
ATOM 848 N N . ILE A 1 104 ? 38.308 -3.648 -37.901 1.00 68.06 104 ILE A N 1
ATOM 849 C CA . ILE A 1 104 ? 38.506 -3.618 -39.364 1.00 68.06 104 ILE A CA 1
ATOM 850 C C . ILE A 1 104 ? 39.636 -2.654 -39.751 1.00 68.06 104 ILE A C 1
ATOM 852 O O . ILE A 1 104 ? 40.377 -2.896 -40.703 1.00 68.06 104 ILE A O 1
ATOM 856 N N . LYS A 1 105 ? 39.765 -1.531 -39.039 1.00 64.31 105 LYS A N 1
ATOM 857 C CA . LYS A 1 105 ? 40.808 -0.540 -39.307 1.00 64.31 105 LYS A CA 1
ATOM 858 C C . LYS A 1 105 ? 42.197 -1.074 -38.950 1.00 64.31 105 LYS A C 1
ATOM 860 O O . LYS A 1 105 ? 43.140 -0.793 -39.684 1.00 64.31 105 LYS A O 1
ATOM 865 N N . ASP A 1 106 ? 42.311 -1.843 -37.872 1.00 64.88 106 ASP A N 1
ATOM 866 C CA . ASP A 1 106 ? 43.570 -2.470 -37.470 1.00 64.88 106 ASP A CA 1
ATOM 867 C C . ASP A 1 106 ? 43.990 -3.592 -38.440 1.00 64.88 106 ASP A C 1
ATOM 869 O O . ASP A 1 106 ? 45.176 -3.699 -38.749 1.00 64.88 106 ASP A O 1
ATOM 873 N N . GLU A 1 107 ? 43.047 -4.361 -39.005 1.00 62.84 107 GLU A N 1
ATOM 874 C CA . GLU A 1 107 ? 43.334 -5.353 -40.062 1.00 62.84 107 GLU A CA 1
ATOM 875 C C . GLU A 1 107 ? 43.851 -4.706 -41.358 1.00 62.84 107 GLU A C 1
ATOM 877 O O . GLU A 1 107 ? 44.846 -5.159 -41.917 1.00 62.84 107 GLU A O 1
ATOM 882 N N . VAL A 1 108 ? 43.231 -3.614 -41.818 1.00 62.34 108 VAL A N 1
ATOM 883 C CA . VAL A 1 108 ? 43.612 -2.935 -43.077 1.00 62.34 108 VAL A CA 1
ATOM 884 C C . VAL A 1 108 ? 44.951 -2.190 -42.972 1.00 62.34 108 VAL A C 1
ATOM 886 O O . VAL A 1 108 ? 45.596 -1.948 -43.986 1.00 62.34 108 VAL A O 1
ATOM 889 N N . MET A 1 109 ? 45.381 -1.807 -41.767 1.00 59.81 109 MET A N 1
ATOM 890 C CA . MET A 1 109 ? 46.664 -1.120 -41.539 1.00 59.81 109 MET A CA 1
ATOM 891 C C . MET A 1 109 ? 47.831 -2.088 -41.271 1.00 59.81 109 MET A C 1
ATOM 893 O O . MET A 1 109 ? 48.969 -1.635 -41.133 1.00 59.81 109 MET A O 1
ATOM 897 N N . ALA A 1 110 ? 47.552 -3.390 -41.152 1.00 61.28 110 ALA A N 1
ATOM 898 C CA . ALA A 1 110 ? 48.544 -4.442 -40.936 1.00 61.28 110 ALA A CA 1
ATOM 899 C C . ALA A 1 110 ? 48.946 -5.190 -42.229 1.00 61.28 110 ALA A C 1
ATOM 901 O O . ALA A 1 110 ? 49.921 -5.946 -42.193 1.00 61.28 110 ALA A O 1
ATOM 902 N N . GLU A 1 111 ? 48.230 -4.971 -43.341 1.00 47.44 111 GLU A N 1
ATOM 903 C CA . GLU A 1 111 ? 48.589 -5.390 -44.714 1.00 47.44 111 GLU A CA 1
ATOM 904 C C . GLU A 1 111 ? 49.367 -4.299 -45.468 1.00 47.44 111 GLU A C 1
ATOM 906 O O . GLU A 1 111 ? 50.288 -4.669 -46.236 1.00 47.44 111 GLU A O 1
#

pLDDT: mean 79.39, std 14.23, range [37.84, 97.19]

Foldseek 3Di:
DDPPPPPDLVNVLVVVLVPLPLVVLVVVLVVCPVVVVDDPVCSVVSCVVSVVSVVVNVVSCVPPPCSVPDPVNVVVVVVVVVVVVVVVVVVVVVVVVVVVVVVVVVVVVVD

Radius of gyration: 29.59 Å; chains: 1; bounding box: 72×37×77 Å

Secondary structure (DSSP, 8-state):
--------HHHHHHHHHHT--HHHHHHHHHHHHHTTSS-GGGHHHHHHHHHHHHHHHHHHHHTSTTTT--HHHHHHHHHHHHHHHHHHHHHHHHHHHHHHHHHHHHHHTT-

InterPro domains:
  IPR011425 Mediator of RNA polymerase II transcription subunit 9 [PF07544] (21-97)

Sequence (111 aa):
MDEADTQSPISFQSDKLQNIELLRELLNLLHDLQSGKNSVKDFDNHAGSIRLKLSTIKLQLSQIENINQSLEQRELEIKKLEENNKRKVEFLKGLKNFTRYDEIKDEVMAE